Protein AF-A0A7J6VEI8-F1 (afdb_monomer_lite)

Structure (mmCIF, N/CA/C/O backbone):
data_AF-A0A7J6VEI8-F1
#
_entry.id   AF-A0A7J6VEI8-F1
#
loop_
_atom_site.group_PDB
_atom_site.id
_atom_site.type_symbol
_atom_site.label_atom_id
_atom_site.label_alt_id
_atom_site.label_comp_id
_atom_site.label_asym_id
_atom_site.label_entity_id
_atom_site.label_seq_id
_atom_site.pdbx_PDB_ins_code
_atom_site.Cartn_x
_atom_site.Cartn_y
_atom_site.Cartn_z
_atom_site.occupancy
_atom_site.B_iso_or_equiv
_atom_site.auth_seq_id
_atom_site.auth_comp_id
_atom_site.auth_asym_id
_atom_site.auth_atom_id
_atom_site.pdbx_PDB_model_num
ATOM 1 N N . MET A 1 1 ? 4.431 -1.922 3.559 1.00 79.69 1 MET A N 1
ATOM 2 C CA . MET A 1 1 ? 5.361 -0.798 3.847 1.00 79.69 1 MET A CA 1
ATOM 3 C C . MET A 1 1 ? 6.837 -1.180 3.683 1.00 79.69 1 MET A C 1
ATOM 5 O O . MET A 1 1 ? 7.472 -0.709 2.751 1.00 79.69 1 MET A O 1
ATOM 9 N N . GLY A 1 2 ? 7.408 -2.024 4.561 1.00 84.00 2 GLY A N 1
ATOM 10 C CA . GLY A 1 2 ? 8.863 -2.270 4.610 1.00 84.00 2 GLY A CA 1
ATOM 11 C C . GLY A 1 2 ? 9.468 -2.871 3.336 1.00 84.00 2 GLY A C 1
ATOM 12 O O . GLY A 1 2 ? 10.558 -2.471 2.939 1.00 84.00 2 GLY A O 1
ATOM 13 N N . ALA A 1 3 ? 8.736 -3.762 2.661 1.00 87.75 3 ALA A N 1
ATOM 14 C CA . ALA A 1 3 ? 9.165 -4.355 1.394 1.00 87.75 3 ALA A CA 1
ATOM 15 C C . ALA A 1 3 ? 9.286 -3.315 0.265 1.00 87.75 3 ALA A C 1
ATOM 17 O O . ALA A 1 3 ? 10.319 -3.266 -0.394 1.00 87.75 3 ALA A O 1
ATOM 18 N N . VAL A 1 4 ? 8.285 -2.438 0.096 1.00 87.19 4 VAL A N 1
ATOM 19 C CA . VAL A 1 4 ? 8.300 -1.364 -0.919 1.00 87.19 4 VAL A CA 1
ATOM 20 C C . VAL A 1 4 ? 9.505 -0.446 -0.699 1.00 87.19 4 VAL A C 1
ATOM 22 O O . VAL A 1 4 ? 10.316 -0.270 -1.601 1.00 87.19 4 VAL A O 1
ATOM 25 N N . LEU A 1 5 ? 9.708 0.033 0.537 1.00 87.25 5 LEU A N 1
ATOM 26 C CA . LEU A 1 5 ? 10.867 0.863 0.895 1.00 87.25 5 LEU A CA 1
ATOM 27 C C . LEU A 1 5 ? 12.211 0.162 0.629 1.00 87.25 5 LEU A C 1
ATOM 29 O O . LEU A 1 5 ? 13.173 0.813 0.223 1.00 87.25 5 LEU A O 1
ATOM 33 N N . ALA A 1 6 ? 12.303 -1.149 0.871 1.00 87.31 6 ALA A N 1
ATOM 34 C CA . ALA A 1 6 ? 13.523 -1.914 0.627 1.00 87.31 6 ALA A CA 1
ATOM 35 C C . ALA A 1 6 ? 13.842 -2.038 -0.871 1.00 87.31 6 ALA A C 1
ATOM 37 O O . ALA A 1 6 ? 15.004 -1.911 -1.256 1.00 87.31 6 ALA A O 1
ATOM 38 N N . VAL A 1 7 ? 12.826 -2.256 -1.714 1.00 85.31 7 VAL A N 1
ATOM 39 C CA . VAL A 1 7 ? 13.007 -2.346 -3.170 1.00 85.31 7 VAL A CA 1
ATOM 40 C C . VAL A 1 7 ? 13.298 -0.971 -3.768 1.00 85.31 7 VAL A C 1
ATOM 42 O O . VAL A 1 7 ? 14.227 -0.863 -4.562 1.00 85.31 7 VAL A O 1
ATOM 45 N N . MET A 1 8 ? 12.613 0.091 -3.332 1.00 84.25 8 MET A N 1
ATOM 46 C CA . MET A 1 8 ? 12.904 1.459 -3.785 1.00 84.25 8 MET A CA 1
ATOM 47 C C . MET A 1 8 ? 14.360 1.848 -3.489 1.00 84.25 8 MET A C 1
ATOM 49 O O . MET A 1 8 ? 15.082 2.233 -4.399 1.00 84.25 8 MET A O 1
ATOM 53 N N . ARG A 1 9 ? 14.860 1.619 -2.263 1.00 81.69 9 ARG A N 1
ATOM 54 C CA . ARG A 1 9 ? 16.269 1.899 -1.900 1.00 81.69 9 ARG A CA 1
ATOM 55 C C . ARG A 1 9 ? 17.299 1.201 -2.788 1.00 81.69 9 ARG A C 1
ATOM 57 O O . ARG A 1 9 ? 18.373 1.746 -3.013 1.00 81.69 9 ARG A O 1
ATOM 64 N N . ARG A 1 10 ? 17.002 -0.017 -3.249 1.00 75.62 10 ARG A N 1
ATOM 65 C CA . ARG A 1 10 ? 17.903 -0.782 -4.126 1.00 75.62 10 ARG A CA 1
ATOM 66 C C . ARG A 1 10 ? 17.935 -0.239 -5.555 1.00 75.62 10 ARG A C 1
ATOM 68 O O . ARG A 1 10 ? 18.957 -0.376 -6.209 1.00 75.62 10 ARG A O 1
ATOM 75 N N . ASN A 1 11 ? 16.847 0.372 -6.019 1.00 67.81 11 ASN A N 1
ATOM 76 C CA . ASN A 1 11 ? 16.713 0.854 -7.395 1.00 67.81 11 ASN A CA 1
ATOM 77 C C . ASN A 1 11 ? 17.065 2.346 -7.549 1.00 67.81 11 ASN A C 1
ATOM 79 O O . ASN A 1 11 ? 17.587 2.726 -8.590 1.00 67.81 11 ASN A O 1
ATOM 83 N N . VAL A 1 12 ? 16.874 3.166 -6.507 1.00 61.25 12 VAL A N 1
ATOM 84 C CA . VAL A 1 12 ? 17.169 4.617 -6.517 1.00 61.25 12 VAL A CA 1
ATOM 85 C C . VAL A 1 12 ? 18.657 4.926 -6.739 1.00 61.25 12 VAL A C 1
ATOM 87 O O . VAL A 1 12 ? 18.986 5.916 -7.376 1.00 61.25 12 VAL A O 1
ATOM 90 N N . CYS A 1 13 ? 19.588 4.087 -6.266 1.00 59.69 13 CYS A N 1
ATOM 91 C CA . CYS A 1 13 ? 21.018 4.444 -6.241 1.00 59.69 13 CYS A CA 1
ATOM 92 C C . CYS A 1 13 ? 21.902 3.780 -7.311 1.00 59.69 13 CYS A C 1
ATOM 94 O O . CYS A 1 13 ? 23.110 4.006 -7.307 1.00 59.69 13 CYS A O 1
ATOM 96 N N . TRP A 1 14 ? 21.370 2.930 -8.194 1.00 50.25 14 TRP A N 1
ATOM 97 C CA . TRP A 1 14 ? 22.216 2.067 -9.045 1.00 50.25 14 TRP A CA 1
ATOM 98 C C . TRP A 1 14 ? 22.352 2.542 -10.503 1.00 50.25 14 TRP A C 1
ATOM 100 O O . TRP A 1 14 ? 23.034 1.901 -11.297 1.00 50.25 14 TRP A O 1
ATOM 110 N N . GLY A 1 15 ? 21.771 3.695 -10.855 1.00 50.19 15 GLY A N 1
ATOM 111 C CA . GLY A 1 15 ? 21.747 4.222 -12.226 1.00 50.19 15 GLY A CA 1
ATOM 112 C C . GLY A 1 15 ? 22.516 5.524 -12.477 1.00 50.19 15 GLY A C 1
ATOM 113 O O . GLY A 1 15 ? 22.212 6.188 -13.461 1.00 50.19 15 GLY A O 1
ATOM 114 N N . GLY A 1 16 ? 23.437 5.955 -11.603 1.00 49.09 16 GLY A N 1
ATOM 115 C CA . GLY A 1 16 ? 24.327 7.112 -11.849 1.00 49.09 16 GLY A CA 1
ATOM 116 C C . GLY A 1 16 ? 23.656 8.472 -12.139 1.00 49.09 16 GLY A C 1
ATOM 117 O O . GLY A 1 16 ? 24.345 9.423 -12.495 1.00 49.09 16 GLY A O 1
ATOM 118 N N . ARG A 1 17 ? 22.330 8.585 -11.995 1.00 52.53 17 ARG A N 1
ATOM 119 C CA . ARG A 1 17 ? 21.508 9.760 -12.329 1.00 52.53 17 ARG A CA 1
ATOM 120 C C . ARG A 1 17 ? 20.570 10.110 -11.172 1.00 52.53 17 ARG A C 1
ATOM 122 O O . ARG A 1 17 ? 19.366 10.159 -11.344 1.00 52.53 17 ARG A O 1
ATOM 129 N N . CYS A 1 18 ? 21.100 10.323 -9.973 1.00 54.28 18 CYS A N 1
ATOM 130 C CA . CYS A 1 18 ? 20.258 10.601 -8.800 1.00 54.28 18 CYS A CA 1
ATOM 131 C C . CYS A 1 18 ? 19.989 12.095 -8.541 1.00 54.28 18 CYS A C 1
ATOM 133 O O . CYS A 1 18 ? 19.605 12.419 -7.430 1.00 54.28 18 CYS A O 1
ATOM 135 N N . MET A 1 19 ? 20.255 13.033 -9.462 1.00 48.69 19 MET A N 1
ATOM 136 C CA . MET A 1 19 ? 20.355 14.455 -9.058 1.00 48.69 19 MET A CA 1
ATOM 137 C C . MET A 1 19 ? 19.635 15.488 -9.936 1.00 48.69 19 MET A C 1
ATOM 139 O O . MET A 1 19 ? 19.975 16.662 -9.844 1.00 48.69 19 MET A O 1
ATOM 143 N N . ALA A 1 20 ? 18.654 15.126 -10.774 1.00 45.47 20 ALA A N 1
ATOM 144 C CA . ALA A 1 20 ? 17.995 16.160 -11.594 1.00 45.47 20 ALA A CA 1
ATOM 145 C C . ALA A 1 20 ? 16.508 15.964 -11.953 1.00 45.47 20 ALA A C 1
ATOM 147 O O . ALA A 1 20 ? 16.003 16.736 -12.762 1.00 45.47 20 ALA A O 1
ATOM 148 N N . GLY A 1 21 ? 15.786 14.992 -11.382 1.00 50.25 21 GLY A N 1
ATOM 149 C CA . GLY A 1 21 ? 14.360 14.821 -11.718 1.00 50.25 21 GLY A CA 1
ATOM 150 C C . GLY A 1 21 ? 13.535 13.941 -10.779 1.00 50.25 21 GLY A C 1
ATOM 151 O O . GLY A 1 21 ? 12.487 13.478 -11.190 1.00 50.25 21 GLY A O 1
ATOM 152 N N . ASP A 1 22 ? 14.003 13.693 -9.553 1.00 58.66 22 ASP A N 1
ATOM 153 C CA . ASP A 1 22 ? 13.541 12.592 -8.681 1.00 58.66 22 ASP A CA 1
ATOM 154 C C . ASP A 1 22 ? 12.488 13.021 -7.632 1.00 58.66 22 ASP A C 1
ATOM 156 O O . ASP A 1 22 ? 12.239 12.329 -6.643 1.00 58.66 22 ASP A O 1
ATOM 160 N N . ASP A 1 23 ? 11.876 14.198 -7.802 1.00 70.38 23 ASP A N 1
ATOM 161 C CA . ASP A 1 23 ? 11.033 14.822 -6.771 1.00 70.38 23 ASP A CA 1
ATOM 162 C C . ASP A 1 23 ? 9.787 13.979 -6.441 1.00 70.38 23 ASP A C 1
ATOM 164 O O . ASP A 1 23 ? 9.342 13.931 -5.290 1.00 70.38 23 ASP A O 1
ATOM 168 N N . LYS A 1 24 ? 9.227 13.273 -7.435 1.00 72.00 24 LYS A N 1
ATOM 169 C CA . LYS A 1 24 ? 8.014 12.454 -7.278 1.00 72.00 24 LYS A CA 1
ATOM 170 C C . LYS A 1 24 ? 8.305 11.133 -6.558 1.00 72.00 24 LYS A C 1
ATOM 172 O O . LYS A 1 24 ? 7.539 10.729 -5.669 1.00 72.00 24 LYS A O 1
ATOM 177 N N . LEU A 1 25 ? 9.412 10.469 -6.888 1.00 77.25 25 LEU A N 1
ATOM 178 C CA . LEU A 1 25 ? 9.850 9.265 -6.188 1.00 77.25 25 LEU A CA 1
ATOM 179 C C . LEU A 1 25 ? 10.283 9.574 -4.753 1.00 77.25 25 LEU A C 1
ATOM 181 O O . LEU A 1 25 ? 9.860 8.873 -3.830 1.00 77.25 25 LEU A O 1
ATOM 185 N N . GLU A 1 26 ? 11.046 10.648 -4.536 1.00 82.38 26 GLU A N 1
ATOM 186 C CA . GLU A 1 26 ? 11.441 11.098 -3.197 1.00 82.38 26 GLU A CA 1
ATOM 187 C C . GLU A 1 26 ? 10.221 11.468 -2.344 1.00 82.38 26 GLU A C 1
ATOM 189 O O . GLU A 1 26 ? 10.123 11.054 -1.181 1.00 82.38 26 GLU A O 1
ATOM 194 N N . HIS A 1 27 ? 9.226 12.141 -2.933 1.00 86.31 27 HIS A N 1
ATOM 195 C CA . HIS A 1 27 ? 7.947 12.396 -2.272 1.00 86.31 27 HIS A CA 1
ATOM 196 C C . HIS A 1 27 ? 7.247 11.089 -1.863 1.00 86.31 27 HIS A C 1
ATOM 198 O O . HIS A 1 27 ? 6.798 10.948 -0.721 1.00 86.31 27 HIS A O 1
ATOM 204 N N . SER A 1 28 ? 7.221 10.087 -2.746 1.00 86.81 28 SER A N 1
ATOM 205 C CA . SER A 1 28 ? 6.628 8.771 -2.465 1.00 86.81 28 SER A CA 1
ATOM 206 C C . SER A 1 28 ? 7.368 8.032 -1.340 1.00 86.81 28 SER A C 1
ATOM 208 O O . SER A 1 28 ? 6.750 7.486 -0.421 1.00 86.81 28 SER A O 1
ATOM 210 N N . ILE A 1 29 ? 8.705 8.069 -1.339 1.00 88.50 29 ILE A N 1
ATOM 211 C CA . ILE A 1 29 ? 9.545 7.498 -0.275 1.00 88.50 29 ILE A CA 1
ATOM 212 C C . ILE A 1 29 ? 9.262 8.189 1.061 1.00 88.50 29 ILE A C 1
ATOM 214 O O . ILE A 1 29 ? 9.160 7.523 2.101 1.00 88.50 29 ILE A O 1
ATOM 218 N N . GLN A 1 30 ? 9.149 9.516 1.059 1.00 90.56 30 GLN A N 1
ATOM 219 C CA . GLN A 1 30 ? 8.873 10.288 2.261 1.00 90.56 30 GLN A CA 1
ATOM 220 C C . GLN A 1 30 ? 7.463 10.019 2.791 1.00 90.56 30 GLN A C 1
ATOM 222 O O . GLN A 1 30 ? 7.295 9.819 3.997 1.00 90.56 30 GLN A O 1
ATOM 227 N N . SER A 1 31 ? 6.474 9.917 1.906 1.00 92.56 31 SER A N 1
ATOM 228 C CA . SER A 1 31 ? 5.099 9.559 2.248 1.00 92.56 31 SER A CA 1
ATOM 229 C C . SER A 1 31 ? 5.022 8.173 2.903 1.00 92.56 31 SER A C 1
ATOM 231 O O . SER A 1 31 ? 4.499 8.031 4.010 1.00 92.56 31 SER A O 1
ATOM 233 N N . LEU A 1 32 ? 5.689 7.162 2.330 1.00 93.50 32 LEU A N 1
ATOM 234 C CA . LEU A 1 32 ? 5.787 5.817 2.915 1.00 93.50 32 LEU A CA 1
ATOM 235 C C . LEU A 1 32 ? 6.496 5.799 4.282 1.00 93.50 32 LEU A C 1
ATOM 237 O O . LEU A 1 32 ? 6.105 5.054 5.188 1.00 93.50 32 LEU A O 1
ATOM 241 N N . LYS A 1 33 ? 7.551 6.608 4.462 1.00 92.75 33 LYS A N 1
ATOM 242 C CA . LYS A 1 33 ? 8.234 6.758 5.760 1.00 92.75 33 LYS A CA 1
ATOM 243 C C . LYS A 1 33 ? 7.317 7.396 6.804 1.00 92.75 33 LYS A C 1
ATOM 245 O O . LYS A 1 33 ? 7.340 6.952 7.955 1.00 92.75 33 LYS A O 1
ATOM 250 N N . SER A 1 34 ? 6.551 8.414 6.419 1.00 93.62 34 SER A N 1
ATOM 251 C CA . SER A 1 34 ? 5.583 9.101 7.280 1.00 93.62 34 SER A CA 1
ATOM 252 C C . SER A 1 34 ? 4.443 8.172 7.675 1.00 93.62 34 SER A C 1
ATOM 254 O O . SER A 1 34 ? 4.170 8.031 8.866 1.00 93.62 34 SER A O 1
ATOM 256 N N . LEU A 1 35 ? 3.870 7.447 6.714 1.00 93.69 35 LEU A N 1
ATOM 257 C CA . LEU A 1 35 ? 2.819 6.467 6.963 1.00 93.69 35 LEU A CA 1
ATOM 258 C C . LEU A 1 35 ? 3.275 5.386 7.946 1.00 93.69 35 LEU A C 1
ATOM 260 O O . LEU A 1 35 ? 2.579 5.097 8.913 1.00 93.69 35 LEU A O 1
ATOM 264 N N . ARG A 1 36 ? 4.494 4.852 7.783 1.00 91.81 36 ARG A N 1
ATOM 265 C CA . ARG A 1 36 ? 5.060 3.888 8.740 1.00 91.81 36 ARG A CA 1
ATOM 266 C C . ARG A 1 36 ? 5.076 4.429 10.173 1.00 91.81 36 ARG A C 1
ATOM 268 O O . ARG A 1 36 ? 4.870 3.649 11.090 1.00 91.81 36 ARG A O 1
ATOM 275 N N . LYS A 1 37 ? 5.350 5.722 10.379 1.00 91.00 37 LYS A N 1
ATOM 276 C CA . LYS A 1 37 ? 5.323 6.335 11.719 1.00 91.00 37 LYS A CA 1
ATOM 277 C C . LYS A 1 37 ? 3.891 6.479 12.240 1.00 91.00 37 LYS A C 1
ATOM 279 O O . LYS A 1 37 ? 3.641 6.139 13.390 1.00 91.00 37 LYS A O 1
ATOM 284 N N . GLN A 1 38 ? 2.973 6.951 11.395 1.00 89.81 38 GLN A N 1
ATOM 285 C CA . GLN A 1 38 ? 1.570 7.177 11.764 1.00 89.81 38 GLN A CA 1
ATOM 286 C C . GLN A 1 38 ? 0.845 5.874 12.116 1.00 89.81 38 GLN A C 1
ATOM 288 O O . GLN A 1 38 ? 0.134 5.819 13.112 1.00 89.81 38 GLN A O 1
ATOM 293 N N . VAL A 1 39 ? 1.120 4.794 11.386 1.00 87.88 39 VAL A N 1
ATOM 294 C CA . VAL A 1 39 ? 0.578 3.454 11.653 1.00 87.88 39 VAL A CA 1
ATOM 295 C C . VAL A 1 39 ? 0.791 3.005 13.104 1.00 87.88 39 VAL A C 1
ATOM 297 O O . VAL A 1 39 ? -0.122 2.465 13.720 1.00 87.88 39 VAL A O 1
ATOM 300 N N . PHE A 1 40 ? 1.961 3.273 13.693 1.00 85.38 40 PHE A N 1
ATOM 301 C CA . PHE A 1 40 ? 2.214 2.921 15.097 1.00 85.38 40 PHE A CA 1
ATOM 302 C C . PHE A 1 40 ? 1.450 3.805 16.091 1.00 85.38 40 PHE A C 1
ATOM 304 O O . PHE A 1 40 ? 1.235 3.389 17.226 1.00 85.38 40 PHE A O 1
ATOM 311 N N . SER A 1 41 ? 1.027 5.004 15.680 1.00 88.06 41 SER A N 1
ATOM 312 C CA . SER A 1 41 ? 0.208 5.893 16.512 1.00 88.06 41 SER A CA 1
ATOM 313 C C . SER A 1 41 ? -1.271 5.502 16.537 1.00 88.06 41 SER A C 1
ATOM 315 O O . SER A 1 41 ? -1.954 5.809 17.507 1.00 88.06 41 SER A O 1
ATOM 317 N N . TRP A 1 42 ? -1.754 4.783 15.518 1.00 86.25 42 TRP A N 1
ATOM 318 C CA . TRP A 1 42 ? -3.169 4.415 15.386 1.00 86.25 42 TRP A CA 1
ATOM 319 C C . TRP A 1 42 ? -3.579 3.181 16.200 1.00 86.25 42 TRP A C 1
ATOM 321 O O . TRP A 1 42 ? -4.771 2.956 16.383 1.00 86.25 42 TRP A O 1
ATOM 331 N N . GLN A 1 43 ? -2.624 2.409 16.735 1.00 78.50 43 GLN A N 1
ATOM 332 C CA . GLN A 1 43 ? -2.863 1.233 17.587 1.00 78.50 43 GLN A CA 1
ATOM 333 C C . GLN A 1 43 ? -3.956 0.290 17.031 1.00 78.50 43 GLN A C 1
ATOM 335 O O . GLN A 1 43 ? -3.669 -0.482 16.119 1.00 78.50 43 GLN A O 1
ATOM 340 N N . HIS A 1 44 ? -5.185 0.367 17.566 1.00 71.88 44 HIS A N 1
ATOM 341 C CA . HIS A 1 44 ? -6.353 -0.455 17.208 1.00 71.88 44 HIS A CA 1
ATOM 342 C C . HIS A 1 44 ? -7.480 0.332 16.514 1.00 71.88 44 HIS A C 1
ATOM 344 O O . HIS A 1 44 ? -8.537 -0.225 16.256 1.00 71.88 44 HIS A O 1
ATOM 350 N N . GLN A 1 45 ? -7.281 1.615 16.211 1.00 81.25 45 GLN A N 1
ATOM 351 C CA . GLN A 1 45 ? -8.312 2.506 15.662 1.00 81.25 45 GLN A CA 1
ATOM 352 C C . GLN A 1 45 ? -8.269 2.589 14.129 1.00 81.25 45 GLN A C 1
ATOM 354 O O . GLN A 1 45 ? -8.596 3.611 13.541 1.00 81.25 45 GLN A O 1
ATOM 359 N N . TRP A 1 46 ? -7.828 1.530 13.453 1.00 79.50 46 TRP A N 1
ATOM 360 C CA . TRP A 1 46 ? -7.623 1.536 11.998 1.00 79.50 46 TRP A CA 1
ATOM 361 C C . TRP A 1 46 ? -8.908 1.793 11.215 1.00 79.50 46 TRP A C 1
ATOM 363 O O . TRP A 1 46 ? -8.887 2.515 10.223 1.00 79.50 46 TRP A O 1
ATOM 373 N N . ASN A 1 47 ? -10.022 1.260 11.710 1.00 76.50 47 ASN A N 1
ATOM 374 C CA . ASN A 1 47 ? -11.359 1.434 11.154 1.00 76.50 47 ASN A CA 1
ATOM 375 C C . ASN A 1 47 ? -11.893 2.873 11.277 1.00 76.50 47 ASN A C 1
ATOM 377 O O . ASN A 1 47 ? -12.887 3.209 10.647 1.00 76.50 47 ASN A O 1
ATOM 381 N N . THR A 1 48 ? -11.258 3.737 12.077 1.00 81.69 48 THR A N 1
ATOM 382 C CA . THR A 1 48 ? -11.633 5.158 12.176 1.00 81.69 48 THR A CA 1
ATOM 383 C C . THR A 1 48 ? -10.744 6.061 11.325 1.00 81.69 48 THR A C 1
ATOM 385 O O . THR A 1 48 ? -10.943 7.275 11.303 1.00 81.69 48 THR A O 1
ATOM 388 N N . ILE A 1 49 ? -9.724 5.507 10.665 1.00 87.12 49 ILE A N 1
ATOM 389 C CA . ILE A 1 49 ? -8.802 6.266 9.822 1.00 87.12 49 ILE A CA 1
ATOM 390 C C . ILE A 1 49 ? -9.292 6.209 8.381 1.00 87.12 49 ILE A C 1
ATOM 392 O O . ILE A 1 49 ? -9.539 5.131 7.847 1.00 87.12 49 ILE A O 1
ATOM 396 N N . ASN A 1 50 ? -9.370 7.373 7.729 1.00 87.81 50 ASN A N 1
ATOM 397 C CA . ASN A 1 50 ? -9.705 7.449 6.310 1.00 87.81 50 ASN A CA 1
ATOM 398 C C . ASN A 1 50 ? -8.730 6.575 5.484 1.00 87.81 50 ASN A C 1
ATOM 400 O O . ASN A 1 50 ? -7.519 6.844 5.516 1.00 87.81 50 ASN A O 1
ATOM 404 N N . PRO A 1 51 ? -9.226 5.583 4.715 1.00 90.75 51 PRO A N 1
ATOM 405 C CA . PRO A 1 51 ? -8.379 4.659 3.971 1.00 90.75 51 PRO A CA 1
ATOM 406 C C . PRO A 1 51 ? -7.431 5.291 2.966 1.00 90.75 51 PRO A C 1
ATOM 408 O O . PRO A 1 51 ? -6.336 4.772 2.734 1.00 90.75 51 PRO A O 1
ATOM 411 N N . VAL A 1 52 ? -7.801 6.448 2.418 1.00 91.00 52 VAL A N 1
ATOM 412 C CA . VAL A 1 52 ? -6.950 7.198 1.491 1.00 91.00 52 VAL A CA 1
ATOM 413 C C . VAL A 1 52 ? -5.590 7.499 2.129 1.00 91.00 52 VAL A C 1
ATOM 415 O O . VAL A 1 52 ? -4.566 7.361 1.465 1.00 91.00 52 VAL A O 1
ATOM 418 N N . LEU A 1 53 ? -5.534 7.806 3.432 1.00 90.25 53 LEU A N 1
ATOM 419 C CA . LEU A 1 53 ? -4.284 8.159 4.120 1.00 90.25 53 LEU A CA 1
ATOM 420 C C . LEU A 1 53 ? -3.251 7.028 4.125 1.00 90.25 53 LEU A C 1
ATOM 422 O O . LEU A 1 53 ? -2.048 7.295 4.118 1.00 90.25 53 LEU A O 1
ATOM 426 N N . TYR A 1 54 ? -3.703 5.773 4.143 1.00 91.19 54 TYR A N 1
ATOM 427 C CA . TYR A 1 54 ? -2.814 4.614 4.169 1.00 91.19 54 TYR A CA 1
ATOM 428 C C . TYR A 1 54 ? -2.731 3.853 2.841 1.00 91.19 54 TYR A C 1
ATOM 430 O O . TYR A 1 54 ? -1.805 3.058 2.672 1.00 91.19 54 TYR A O 1
ATOM 438 N N . LEU A 1 55 ? -3.629 4.113 1.886 1.00 93.31 55 LEU A N 1
ATOM 439 C CA . LEU A 1 55 ? -3.570 3.563 0.529 1.00 93.31 55 LEU A CA 1
ATOM 440 C C . LEU A 1 55 ? -2.796 4.462 -0.439 1.00 93.31 55 LEU A C 1
ATOM 442 O O . LEU A 1 55 ? -1.947 3.953 -1.174 1.00 93.31 55 LEU A O 1
ATOM 446 N N . GLN A 1 56 ? -3.027 5.780 -0.410 1.00 93.25 56 GLN A N 1
ATOM 447 C CA . GLN A 1 56 ? -2.466 6.732 -1.377 1.00 93.25 56 GLN A CA 1
ATOM 448 C C . GLN A 1 56 ? -0.946 6.589 -1.565 1.00 93.25 56 GLN A C 1
ATOM 450 O O . GLN A 1 56 ? -0.514 6.501 -2.711 1.00 93.25 56 GLN A O 1
ATOM 455 N N . PRO A 1 57 ? -0.119 6.429 -0.508 1.00 94.56 57 PRO A N 1
ATOM 456 C CA . PRO A 1 57 ? 1.332 6.335 -0.686 1.00 94.56 57 PRO A CA 1
ATOM 457 C C . PRO A 1 57 ? 1.787 5.104 -1.481 1.00 94.56 57 PRO A C 1
ATOM 459 O O . PRO A 1 57 ? 2.897 5.090 -2.003 1.00 94.56 57 PRO A O 1
ATOM 462 N N . PHE A 1 58 ? 0.964 4.056 -1.567 1.00 94.75 58 PHE A N 1
ATOM 463 C CA . PHE A 1 58 ? 1.226 2.917 -2.446 1.00 94.75 58 PHE A CA 1
ATOM 464 C C . PHE A 1 58 ? 0.684 3.139 -3.850 1.00 94.75 58 PHE A C 1
ATOM 466 O O . PHE A 1 58 ? 1.348 2.754 -4.806 1.00 94.75 58 PHE A O 1
ATOM 473 N N . LEU A 1 59 ? -0.496 3.750 -3.980 1.00 93.75 59 LEU A N 1
ATOM 474 C CA . LEU A 1 59 ? -1.088 4.064 -5.280 1.00 93.75 59 LEU A CA 1
ATOM 475 C C . LEU A 1 59 ? -0.215 5.062 -6.056 1.00 93.75 59 LEU A C 1
ATOM 477 O O . LEU A 1 59 ? -0.038 4.904 -7.259 1.00 93.75 59 LEU A O 1
ATOM 481 N N . ASP A 1 60 ? 0.409 6.019 -5.367 1.00 92.06 60 ASP A N 1
ATOM 482 C CA . ASP A 1 60 ? 1.377 6.953 -5.954 1.00 92.06 60 ASP A CA 1
ATOM 483 C C . ASP A 1 60 ? 2.615 6.229 -6.501 1.00 92.06 60 ASP A C 1
ATOM 485 O O . ASP A 1 60 ? 3.116 6.578 -7.568 1.00 92.06 60 ASP A O 1
ATOM 489 N N . VAL A 1 61 ? 3.080 5.183 -5.805 1.00 91.50 61 VAL A N 1
ATOM 490 C CA . VAL A 1 61 ? 4.171 4.322 -6.285 1.00 91.50 61 VAL A CA 1
ATOM 491 C C . VAL A 1 61 ? 3.724 3.529 -7.507 1.00 91.50 61 VAL A C 1
ATOM 493 O O . VAL A 1 61 ? 4.475 3.452 -8.467 1.00 91.50 61 VAL 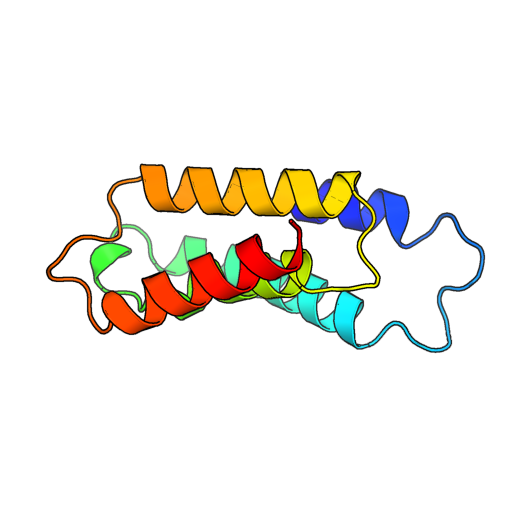A O 1
ATOM 496 N N . VAL A 1 62 ? 2.512 2.967 -7.505 1.00 91.44 62 VAL A N 1
ATOM 497 C CA . VAL A 1 62 ? 1.974 2.202 -8.644 1.00 91.44 62 VAL A CA 1
ATOM 498 C C . VAL A 1 62 ? 1.834 3.076 -9.896 1.00 91.44 62 VAL A C 1
ATOM 500 O O . VAL A 1 62 ? 2.214 2.642 -10.978 1.00 91.44 62 VAL A O 1
ATOM 503 N N . ARG A 1 63 ? 1.349 4.315 -9.747 1.00 88.25 63 ARG A N 1
ATOM 504 C CA . ARG A 1 63 ? 1.177 5.292 -10.838 1.00 88.25 63 ARG A CA 1
ATOM 505 C C . ARG A 1 63 ? 2.471 6.010 -11.239 1.00 88.25 63 ARG A C 1
ATOM 507 O O . ARG A 1 63 ? 2.442 6.911 -12.080 1.00 88.25 63 ARG A O 1
ATOM 514 N N . SER A 1 64 ? 3.596 5.722 -10.590 1.00 85.88 64 SER A N 1
ATOM 515 C CA . SER A 1 64 ? 4.847 6.399 -10.910 1.00 85.88 64 SER A CA 1
ATOM 516 C C . SER A 1 64 ? 5.519 5.745 -12.113 1.00 85.88 64 SER A C 1
ATOM 518 O O . SER A 1 64 ? 5.941 4.591 -12.047 1.00 85.88 64 SER A O 1
ATOM 520 N N . GLU A 1 65 ? 5.691 6.518 -13.184 1.00 79.69 65 GLU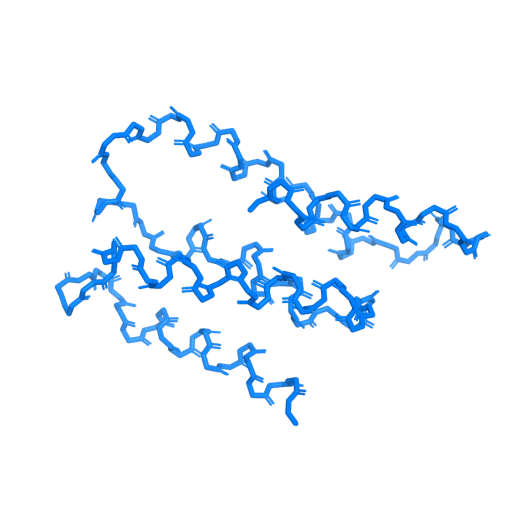 A N 1
ATOM 521 C CA . GLU A 1 65 ? 6.446 6.131 -14.386 1.00 79.69 65 GLU A CA 1
ATOM 522 C C . GLU A 1 65 ? 7.927 5.836 -14.088 1.00 79.69 65 GLU A C 1
ATOM 524 O O . GLU A 1 65 ? 8.599 5.131 -14.836 1.00 79.69 65 GLU A O 1
ATOM 529 N N . GLU A 1 66 ? 8.434 6.336 -12.959 1.00 76.06 66 GLU A N 1
ATOM 530 C CA . GLU A 1 66 ? 9.809 6.127 -12.493 1.00 76.06 66 GLU A CA 1
ATOM 531 C C . GLU A 1 66 ? 9.983 4.759 -11.816 1.00 76.06 66 GLU A C 1
ATOM 533 O O . GLU A 1 66 ? 11.099 4.345 -11.489 1.00 76.06 66 GLU A O 1
ATOM 538 N N . THR A 1 67 ? 8.884 4.032 -11.585 1.00 76.62 67 THR A N 1
ATOM 539 C CA . THR A 1 67 ? 8.919 2.725 -10.936 1.00 76.62 67 THR A CA 1
ATOM 540 C C . THR A 1 67 ? 8.934 1.605 -11.966 1.00 76.62 67 THR A C 1
ATOM 542 O O . THR A 1 67 ? 7.990 1.379 -12.713 1.00 76.62 67 THR A O 1
ATOM 545 N N . GLY A 1 68 ? 10.044 0.866 -12.002 1.00 80.00 68 GLY A N 1
ATOM 546 C CA . GLY A 1 68 ? 10.121 -0.368 -12.775 1.00 80.00 68 GLY A CA 1
ATOM 547 C C . GLY A 1 68 ? 9.233 -1.468 -12.184 1.00 80.00 68 GLY A C 1
ATOM 548 O O . GLY A 1 68 ? 8.904 -1.457 -10.992 1.00 80.00 68 GLY A O 1
ATOM 549 N N . THR A 1 69 ? 8.946 -2.488 -12.996 1.00 84.50 69 THR A N 1
ATOM 550 C CA . THR A 1 69 ? 8.070 -3.624 -12.652 1.00 84.50 69 THR A CA 1
ATOM 551 C C . THR A 1 69 ? 8.315 -4.263 -11.273 1.00 84.50 69 THR A C 1
ATOM 553 O O . THR A 1 69 ? 7.328 -4.622 -10.622 1.00 84.50 69 THR A O 1
ATOM 556 N N . PRO A 1 70 ? 9.553 -4.370 -10.731 1.00 86.50 70 PRO A N 1
ATOM 557 C CA . PRO A 1 70 ? 9.754 -4.937 -9.397 1.00 86.50 70 PRO A CA 1
ATOM 558 C C . PRO A 1 70 ? 9.185 -4.064 -8.271 1.00 86.50 70 PRO A C 1
ATOM 560 O O . PRO A 1 70 ? 8.709 -4.591 -7.267 1.00 86.50 70 PRO A O 1
ATOM 563 N N . ILE A 1 71 ? 9.239 -2.736 -8.411 1.00 88.50 71 ILE A N 1
ATOM 564 C CA . ILE A 1 71 ? 8.710 -1.802 -7.409 1.00 88.50 71 ILE A CA 1
ATOM 565 C C . ILE A 1 71 ? 7.181 -1.807 -7.477 1.00 88.50 71 ILE A C 1
ATOM 567 O O . ILE A 1 71 ? 6.530 -2.009 -6.448 1.00 88.50 71 ILE A O 1
ATOM 571 N N . THR A 1 72 ? 6.622 -1.670 -8.682 1.00 91.19 72 THR A N 1
ATOM 572 C CA . THR A 1 72 ? 5.175 -1.685 -8.938 1.00 91.19 72 THR A CA 1
ATOM 573 C C . THR A 1 72 ? 4.536 -2.975 -8.426 1.00 91.19 72 THR A C 1
ATOM 575 O O . THR A 1 72 ? 3.548 -2.924 -7.697 1.00 91.19 72 THR A O 1
ATOM 578 N N . GLY A 1 73 ? 5.142 -4.140 -8.688 1.00 91.25 73 GLY A N 1
ATOM 579 C CA . GLY A 1 73 ? 4.627 -5.427 -8.209 1.00 91.25 73 GLY A CA 1
ATOM 580 C C . GLY A 1 73 ? 4.581 -5.540 -6.680 1.00 91.25 73 GLY A C 1
ATOM 581 O O . GLY A 1 73 ? 3.605 -6.034 -6.110 1.00 91.25 73 GLY A O 1
ATOM 582 N N . VAL A 1 74 ? 5.600 -5.032 -5.979 1.00 93.75 74 VAL A N 1
ATOM 583 C CA . VAL A 1 74 ? 5.622 -5.035 -4.505 1.00 93.75 74 VAL A CA 1
ATOM 584 C C . VAL A 1 74 ? 4.638 -4.016 -3.920 1.00 93.75 74 VAL A C 1
ATOM 586 O O . VAL A 1 74 ? 4.060 -4.267 -2.854 1.00 93.75 74 VAL A O 1
ATOM 589 N N . ALA A 1 75 ? 4.407 -2.895 -4.606 1.00 94.00 75 ALA A N 1
ATOM 590 C CA . ALA A 1 75 ? 3.379 -1.927 -4.239 1.00 94.00 75 ALA A CA 1
ATOM 591 C C . ALA A 1 75 ? 1.969 -2.517 -4.410 1.00 94.00 75 ALA A C 1
ATOM 593 O O . ALA A 1 75 ? 1.217 -2.532 -3.437 1.00 94.00 75 ALA A O 1
ATOM 594 N N . LEU A 1 76 ? 1.660 -3.128 -5.560 1.00 94.25 76 LEU A N 1
ATOM 595 C CA . LEU A 1 76 ? 0.390 -3.825 -5.817 1.00 94.25 76 LEU A CA 1
ATOM 596 C C . LEU A 1 76 ? 0.126 -4.943 -4.800 1.00 94.25 76 LEU A C 1
ATOM 598 O O . LEU A 1 76 ? -0.952 -5.013 -4.216 1.00 94.25 76 LEU A O 1
ATOM 602 N N . SER A 1 77 ? 1.134 -5.770 -4.500 1.00 94.81 77 SER A N 1
ATOM 603 C CA . SER A 1 77 ? 1.016 -6.801 -3.459 1.00 94.81 77 SER A CA 1
ATOM 604 C C . SER A 1 77 ? 0.734 -6.202 -2.075 1.00 94.81 77 SER A C 1
ATOM 606 O O . SER A 1 77 ? 0.032 -6.807 -1.265 1.00 94.81 77 SER A O 1
ATOM 608 N N . SER A 1 78 ? 1.264 -5.010 -1.782 1.00 94.81 78 SER A N 1
ATOM 609 C CA . SER A 1 78 ? 0.986 -4.315 -0.521 1.00 94.81 78 SER A CA 1
ATOM 610 C C . SER A 1 78 ? -0.438 -3.756 -0.475 1.00 94.81 78 SER A C 1
ATOM 612 O O . SER A 1 78 ? -1.080 -3.900 0.562 1.00 94.81 78 SER A O 1
ATOM 614 N N . VAL A 1 79 ? -0.936 -3.182 -1.578 1.00 94.00 79 VAL A N 1
ATOM 615 C CA . VAL A 1 79 ? -2.334 -2.732 -1.710 1.00 94.00 79 VAL A CA 1
ATOM 616 C C . VAL A 1 79 ? -3.279 -3.911 -1.498 1.00 94.00 79 VAL A C 1
ATOM 618 O O . VAL A 1 79 ? -4.121 -3.856 -0.608 1.00 94.00 79 VAL A O 1
ATOM 621 N N . TYR A 1 80 ? -3.068 -5.021 -2.212 1.00 92.44 80 TYR A N 1
ATOM 622 C CA . TYR A 1 80 ? -3.873 -6.236 -2.058 1.00 92.44 80 TYR A CA 1
ATOM 623 C C . TYR A 1 80 ? -3.915 -6.734 -0.607 1.00 92.44 80 TYR A C 1
ATOM 625 O O . TYR A 1 80 ? -4.982 -7.053 -0.083 1.00 92.44 80 TYR A O 1
ATOM 633 N N . LYS A 1 81 ? -2.760 -6.758 0.074 1.00 91.62 81 LYS A N 1
ATOM 634 C CA . LYS A 1 81 ? -2.692 -7.155 1.485 1.00 91.62 81 LYS A CA 1
ATOM 635 C C . LYS A 1 81 ? -3.512 -6.237 2.381 1.00 91.62 81 LYS A C 1
ATOM 637 O O . LYS A 1 81 ? -4.186 -6.760 3.249 1.00 91.62 81 LYS A O 1
ATOM 642 N N . ILE A 1 82 ? -3.467 -4.917 2.182 1.00 89.75 82 ILE A N 1
ATOM 643 C CA . ILE A 1 82 ? -4.260 -3.963 2.977 1.00 89.75 82 ILE A CA 1
ATOM 644 C C . ILE A 1 82 ? -5.756 -4.217 2.784 1.00 89.75 82 ILE A C 1
ATOM 646 O O . ILE A 1 82 ? -6.474 -4.326 3.772 1.00 89.75 82 ILE A O 1
ATOM 650 N N . LEU A 1 83 ? -6.203 -4.383 1.537 1.00 88.81 83 LEU A N 1
ATOM 651 C CA . LEU A 1 83 ? -7.606 -4.683 1.232 1.00 88.81 83 LEU A CA 1
ATOM 652 C C . LEU A 1 83 ? -8.058 -6.024 1.833 1.00 88.81 83 LEU A C 1
ATOM 654 O O . LEU A 1 83 ? -9.210 -6.173 2.215 1.00 88.81 83 LEU A O 1
ATOM 658 N N . SER A 1 84 ? -7.142 -6.988 1.969 1.00 89.50 84 SER A N 1
ATOM 659 C CA . SER A 1 84 ? -7.426 -8.308 2.552 1.00 89.50 84 SER A CA 1
ATOM 660 C C . SER A 1 84 ? -7.464 -8.326 4.088 1.00 89.50 84 SER A C 1
ATOM 662 O O . SER A 1 84 ? -7.735 -9.376 4.663 1.00 89.50 84 SER A O 1
ATOM 664 N N . LEU A 1 85 ? -7.143 -7.216 4.768 1.00 84.44 85 LEU A N 1
ATOM 665 C CA . LEU A 1 85 ? -7.174 -7.132 6.238 1.00 84.44 85 LEU A CA 1
ATOM 666 C C . LEU A 1 85 ? -8.573 -6.836 6.802 1.00 84.44 85 LEU A C 1
ATOM 668 O O . LEU A 1 85 ? -8.694 -6.715 8.016 1.00 84.44 85 LEU A O 1
ATOM 672 N N . ASP A 1 86 ? -9.592 -6.710 5.944 1.00 74.12 86 ASP A N 1
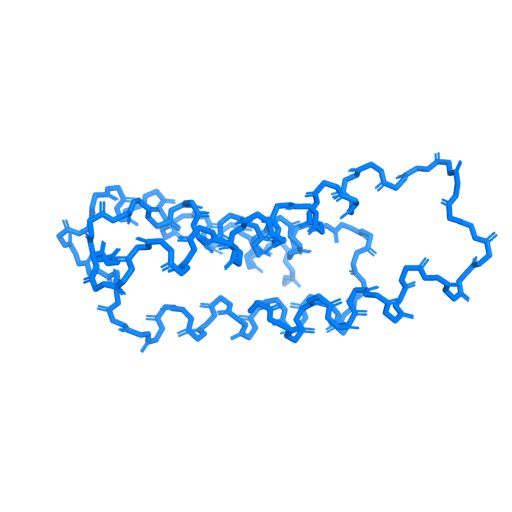ATOM 673 C CA . ASP A 1 86 ? -10.985 -6.408 6.323 1.00 74.12 86 ASP A CA 1
ATOM 674 C C . ASP A 1 86 ? -11.124 -5.100 7.131 1.00 74.12 86 ASP A C 1
ATOM 676 O O . ASP A 1 86 ? -11.994 -4.935 7.977 1.00 74.12 86 ASP A O 1
ATOM 680 N N . VAL A 1 87 ? -10.209 -4.153 6.888 1.00 79.00 87 VAL A N 1
ATOM 681 C CA . VAL A 1 87 ? -10.206 -2.812 7.507 1.00 79.00 87 VAL A CA 1
ATOM 682 C C . VAL A 1 87 ? -11.011 -1.785 6.705 1.00 79.00 87 VAL A C 1
ATOM 684 O O . VAL A 1 87 ? -11.119 -0.636 7.129 1.00 79.00 87 VAL A O 1
ATOM 687 N N . ILE A 1 88 ? -11.523 -2.187 5.539 1.00 83.88 88 ILE A N 1
ATOM 688 C CA . ILE A 1 88 ? -12.375 -1.395 4.650 1.00 83.88 88 ILE A CA 1
ATOM 689 C C . ILE A 1 88 ? -13.604 -2.249 4.351 1.00 83.88 88 ILE A C 1
ATOM 691 O O . ILE A 1 88 ? -13.487 -3.303 3.730 1.00 83.88 88 ILE A O 1
ATOM 695 N N . ASP A 1 89 ? -14.760 -1.771 4.779 1.00 82.88 89 ASP A N 1
ATOM 696 C CA . ASP A 1 89 ? -16.072 -2.384 4.596 1.00 82.88 89 ASP A CA 1
ATOM 697 C C . ASP A 1 89 ? -17.041 -1.413 3.894 1.00 82.88 89 ASP A C 1
ATOM 699 O O . ASP A 1 89 ? -16.677 -0.297 3.516 1.00 82.88 89 ASP A O 1
ATOM 703 N N . LEU A 1 90 ? -18.291 -1.840 3.691 1.00 80.00 90 LEU A N 1
ATOM 704 C CA . LEU A 1 90 ? -19.324 -1.012 3.052 1.00 80.00 90 LEU A CA 1
ATOM 705 C C . LEU A 1 90 ? -19.726 0.215 3.887 1.00 80.00 90 LEU A C 1
ATOM 707 O O . LEU A 1 90 ? -20.265 1.167 3.325 1.00 80.00 90 LEU A O 1
ATO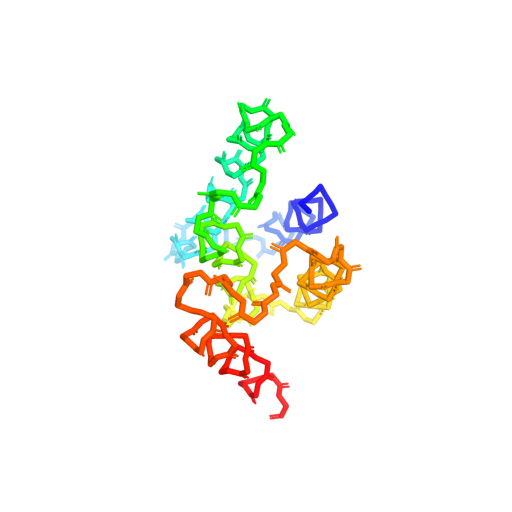M 711 N N . ASP A 1 91 ? -19.454 0.205 5.192 1.00 81.50 91 ASP A N 1
ATOM 712 C CA . ASP A 1 91 ? -19.756 1.303 6.115 1.00 81.50 91 ASP A CA 1
ATOM 713 C C . ASP A 1 91 ? -18.589 2.304 6.223 1.00 81.50 91 ASP A C 1
ATOM 715 O O . ASP A 1 91 ? -18.695 3.354 6.867 1.00 81.50 91 ASP A O 1
ATOM 719 N N . THR A 1 92 ? -17.466 2.009 5.565 1.00 82.69 92 THR A N 1
ATOM 720 C CA . THR A 1 92 ? -16.278 2.851 5.566 1.00 82.69 92 THR A CA 1
ATOM 721 C C . THR A 1 92 ? -16.551 4.163 4.836 1.00 82.69 92 THR A C 1
ATOM 723 O O . THR A 1 92 ? -17.041 4.204 3.705 1.00 82.69 92 THR A O 1
ATOM 726 N N . VAL A 1 93 ? -16.194 5.274 5.485 1.00 78.69 93 VAL A N 1
ATOM 727 C CA . VAL A 1 93 ? -16.371 6.620 4.927 1.00 78.69 93 VAL A CA 1
ATOM 728 C C . VAL A 1 93 ? -15.701 6.717 3.556 1.00 78.69 93 VAL A C 1
ATOM 730 O O . VAL A 1 93 ? -14.515 6.411 3.420 1.00 78.69 93 VAL A O 1
ATOM 733 N N . SER A 1 94 ? -16.458 7.184 2.558 1.00 82.25 94 SER A N 1
ATOM 734 C CA . SER A 1 94 ? -15.987 7.346 1.176 1.00 82.25 94 SER A CA 1
ATOM 735 C C . SER A 1 94 ? -15.451 6.050 0.546 1.00 82.25 94 SER A C 1
ATOM 737 O O . SER A 1 94 ? -14.528 6.096 -0.266 1.00 82.25 94 SER A O 1
ATOM 739 N N . VAL A 1 95 ? -16.022 4.885 0.887 1.00 86.06 95 VAL A N 1
ATOM 740 C CA . VAL A 1 95 ? -15.610 3.595 0.299 1.00 86.06 95 VAL A CA 1
ATOM 741 C C . VAL A 1 95 ? -15.656 3.606 -1.234 1.00 86.06 95 VAL A C 1
ATOM 743 O O . VAL A 1 95 ? -14.757 3.066 -1.873 1.00 86.06 95 VAL A O 1
ATOM 746 N N . GLU A 1 96 ? -16.635 4.282 -1.843 1.00 87.50 96 GLU A N 1
ATOM 747 C CA . GLU A 1 96 ? -16.716 4.431 -3.301 1.00 87.50 96 GLU A CA 1
ATOM 748 C C . GLU A 1 96 ? -15.486 5.149 -3.873 1.00 87.50 96 GLU A C 1
ATOM 750 O O . GLU A 1 96 ? -14.863 4.637 -4.804 1.00 87.50 96 GLU A O 1
ATOM 755 N N . ASP A 1 97 ? -15.096 6.286 -3.290 1.00 87.62 97 ASP A N 1
ATOM 756 C CA . ASP A 1 97 ? -13.923 7.057 -3.719 1.00 87.62 97 ASP A CA 1
ATOM 757 C C . ASP A 1 97 ? -12.637 6.241 -3.546 1.00 87.62 97 ASP A C 1
ATOM 759 O O . ASP A 1 97 ? -11.768 6.221 -4.419 1.00 87.62 97 ASP A O 1
ATOM 763 N N . VAL A 1 98 ? -12.522 5.523 -2.425 1.00 88.12 98 VAL A N 1
ATOM 764 C CA . VAL A 1 98 ? -11.380 4.651 -2.126 1.00 88.12 98 VAL A CA 1
ATOM 765 C C . VAL A 1 98 ? -11.257 3.546 -3.172 1.00 88.12 98 VAL A C 1
ATOM 767 O O . VAL A 1 98 ? -10.164 3.303 -3.689 1.00 88.12 98 VAL A O 1
ATOM 770 N N . MET A 1 99 ? -12.366 2.894 -3.519 1.00 90.44 99 MET A N 1
ATOM 771 C CA . MET A 1 99 ? -12.365 1.833 -4.522 1.00 90.44 99 MET A CA 1
ATOM 772 C C . MET A 1 99 ? -12.076 2.377 -5.921 1.00 90.44 99 MET A C 1
ATOM 774 O O . MET A 1 99 ? -11.286 1.769 -6.643 1.00 90.44 99 MET A O 1
ATOM 778 N N . HIS A 1 100 ? -12.611 3.547 -6.283 1.00 89.81 100 HIS A N 1
ATOM 779 C CA . HIS A 1 100 ? -12.254 4.223 -7.533 1.00 89.81 100 HIS A CA 1
ATOM 780 C C . HIS A 1 100 ? -10.759 4.543 -7.597 1.00 89.81 100 HIS A C 1
ATOM 782 O O . HIS A 1 100 ? -10.125 4.275 -8.615 1.00 89.81 100 HIS A O 1
ATOM 788 N N . LEU A 1 101 ? -10.162 5.038 -6.507 1.00 90.31 101 LEU A N 1
ATOM 789 C CA . LEU A 1 101 ? -8.726 5.319 -6.442 1.00 90.31 101 LEU A CA 1
ATOM 790 C C . LEU A 1 101 ? -7.876 4.063 -6.640 1.00 90.31 101 LEU A C 1
ATOM 792 O O . LEU A 1 101 ? -6.841 4.135 -7.307 1.00 90.31 101 LEU A O 1
ATOM 796 N N . VAL A 1 102 ? -8.290 2.933 -6.064 1.00 90.25 102 VAL A N 1
ATOM 797 C CA . VAL A 1 102 ? -7.604 1.647 -6.239 1.00 90.25 102 VAL A CA 1
ATOM 798 C C . VAL A 1 102 ? -7.722 1.171 -7.684 1.00 90.25 102 VAL A C 1
ATOM 800 O O . VAL A 1 102 ? -6.708 0.817 -8.282 1.00 90.25 102 VAL A O 1
ATOM 803 N N . VAL A 1 103 ? -8.930 1.179 -8.253 1.00 89.94 103 VAL A N 1
ATOM 804 C CA . VAL A 1 103 ? -9.169 0.738 -9.635 1.00 89.94 103 VAL A CA 1
ATOM 805 C C . VAL A 1 103 ? -8.382 1.598 -10.615 1.00 89.94 103 VAL A C 1
ATOM 807 O O . VAL A 1 103 ? -7.655 1.053 -11.439 1.00 89.94 103 VAL A O 1
ATOM 810 N N . ASP A 1 104 ? -8.450 2.921 -10.483 1.00 88.62 104 ASP A N 1
ATOM 811 C CA . ASP A 1 104 ? -7.726 3.856 -11.343 1.00 88.62 104 ASP A CA 1
ATOM 812 C C . ASP A 1 104 ? -6.207 3.616 -11.301 1.00 88.62 104 ASP A C 1
ATOM 814 O O . ASP A 1 104 ? -5.548 3.577 -12.336 1.00 88.62 104 ASP A O 1
ATOM 818 N N . ALA A 1 105 ? -5.638 3.345 -10.124 1.00 83.56 105 ALA A N 1
ATOM 819 C CA . ALA A 1 105 ? -4.213 3.035 -10.016 1.00 83.56 105 ALA A CA 1
ATOM 820 C C . ALA A 1 105 ? -3.822 1.708 -10.690 1.00 83.56 105 ALA A C 1
ATOM 822 O O . ALA A 1 105 ? -2.712 1.594 -11.200 1.00 83.56 105 ALA A O 1
ATOM 823 N N . VAL A 1 1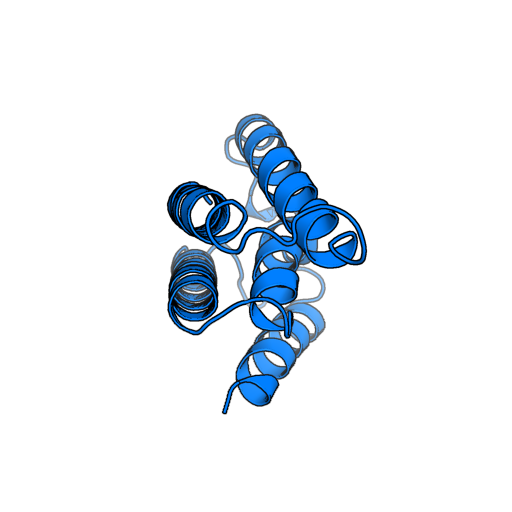06 ? -4.699 0.699 -10.670 1.00 79.75 106 VAL A N 1
ATOM 824 C CA . VAL A 1 106 ? -4.415 -0.632 -11.237 1.00 79.75 106 VAL A CA 1
ATOM 825 C C . VAL A 1 106 ? -4.637 -0.658 -12.747 1.00 79.75 106 VAL A C 1
ATOM 827 O O . VAL A 1 106 ? -3.842 -1.262 -13.462 1.00 79.75 106 VAL A O 1
ATOM 830 N N . VAL A 1 107 ? -5.683 0.008 -13.239 1.00 80.06 107 VAL A N 1
ATOM 831 C CA . VAL A 1 107 ? -6.015 0.061 -14.673 1.00 80.06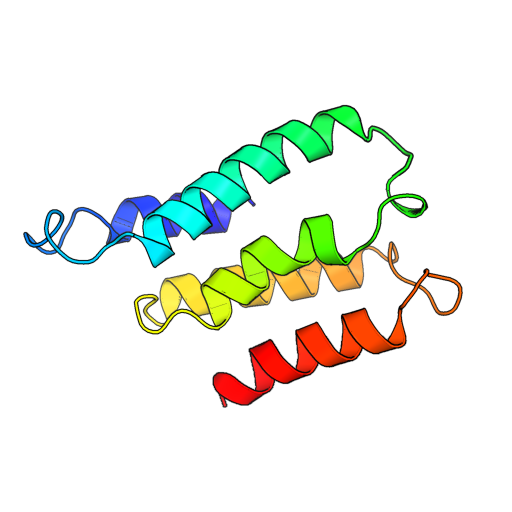 107 VAL A CA 1
ATOM 832 C C . VAL A 1 107 ? -4.914 0.753 -15.474 1.00 80.06 107 VAL A C 1
ATOM 834 O O . VAL A 1 107 ? -4.646 0.346 -16.595 1.00 80.06 107 VAL A O 1
ATOM 837 N N . VAL A 1 108 ? -4.215 1.728 -14.889 1.00 64.94 108 VAL A N 1
ATOM 838 C CA . VAL A 1 108 ? -3.072 2.406 -15.528 1.00 64.94 108 VAL A CA 1
ATOM 839 C C . VAL A 1 108 ? -1.869 1.470 -15.770 1.00 64.94 108 VAL A C 1
ATOM 841 O O . VAL A 1 108 ? -0.999 1.794 -16.574 1.00 64.94 108 VAL A O 1
ATOM 844 N N . VAL A 1 109 ? -1.801 0.309 -15.106 1.00 58.66 109 VAL A N 1
ATOM 845 C CA . VAL A 1 109 ? -0.686 -0.655 -15.227 1.00 58.66 109 VAL A CA 1
ATOM 846 C C . VAL A 1 109 ? -0.993 -1.805 -16.204 1.00 58.66 109 VAL A C 1
ATOM 848 O O . VAL A 1 109 ? -0.085 -2.574 -16.528 1.00 58.66 109 VAL A O 1
ATOM 851 N N . LEU A 1 110 ? -2.245 -1.943 -16.661 1.00 55.53 110 LEU A N 1
ATOM 852 C CA . LEU A 1 110 ? -2.700 -3.003 -17.576 1.00 55.53 110 LEU A CA 1
ATOM 853 C C . LEU A 1 110 ? -2.662 -2.588 -19.051 1.00 55.53 110 LEU A C 1
ATOM 855 O O . LEU A 1 110 ? -2.919 -1.404 -19.355 1.00 55.53 110 LEU A O 1
#

Sequence (110 aa):
MGAVLAVMRRNVCWGGRCMAGDDKLEHSIQSLKSLRKQVFSWQHQWNTINPVLYLQPFLDVVRSEETGTPITGVALSSVYKILSLDVIDLDTVSVEDVMHLVVDAVVVVL

Secondary structure (DSSP, 8-state):
-HHHHHHHHHHHTSSS--SSS-HHHHHHHHHHHHHHHHHHHSTT-GGGS-THHHHHHHHHHHT-TT--HHHHHHHHHHHHHHHTTT---TTSTTHHHHHHHHHHHHHTT-

Foldseek 3Di:
DVQLLVVLVVLQPDPPPNPDDCVLVVVLNVLVVVLVVVVVVCPPVLLVDQVCSNLVSLLSQLPDPSHDPVSNVVSLVVNVVVVVVPSQDPPRPPSVVVVVSNCVSVVSVD

Radius of gyration: 14.41 Å; chains: 1; bounding box: 44×24×35 Å

Organism: Thalictrum thalictroides (NCBI:txid46969)

pLDDT: mean 82.25, std 12.33, range [45.47, 94.81]